Protein AF-A0A3D8SFC6-F1 (afdb_monomer)

Organism: NCBI:txid1849047

pLDDT: mean 74.23, std 18.87, range [40.56, 95.5]

Secondary structure (DSSP, 8-state):
-------SSSTTSSS-------------------TT--------S-TTTSSGGGGGGHHHHHHHHHHHHT-HHHHHTTTTHHHHHHHHHHHHHHHHHHHHHHHHHHHHHHHHHHHHHHHHHHH-

Solvent-accessible surface area (backbone atoms only — not comparable to full-atom values): 8048 Å² total; per-residue (Å²): 143,84,90,89,90,78,81,85,70,65,79,77,76,76,67,81,88,73,78,76,84,78,77,81,73,86,76,79,91,76,83,78,95,65,86,85,70,78,66,84,73,80,69,66,80,58,80,82,55,80,38,88,90,41,58,93,41,48,72,44,48,50,53,34,48,58,44,47,71,75,31,69,65,42,55,72,76,48,74,43,49,67,40,49,49,51,37,52,53,46,55,49,53,53,52,50,54,52,51,50,53,52,50,53,54,49,51,52,53,52,51,53,49,53,52,57,52,52,54,51,67,74,74,107

Sequence (124 aa):
MRLALGERDRSRKAIGAKQIPTTSSSQNFNSKTSWASLEPQVVKMHPHLHTKDNTACEEVMNILDECHARGFMWKAVGMCNDAKTQVNLCLRAQRLQRTAANREAAKGKRQELKQKWAEIDANS

Radius of gyration: 25.71 Å; Cα contacts (8 Å, |Δi|>4): 31; chains: 1; bounding box: 65×40×59 Å

InterPro domains:
  IPR013892 Cytochrome c oxidase biogenesis protein Cmc1-like [PF08583] (45-112)

Structure (mmCIF, N/CA/C/O backbone):
data_AF-A0A3D8SFC6-F1
#
_entry.id   AF-A0A3D8SFC6-F1
#
loop_
_atom_site.group_PDB
_atom_site.id
_atom_site.type_symbol
_atom_site.label_atom_id
_atom_site.label_alt_id
_atom_site.label_comp_id
_atom_site.label_asym_id
_atom_site.label_entity_id
_atom_site.label_seq_id
_atom_site.pdbx_PDB_ins_code
_atom_site.Cartn_x
_atom_site.Cartn_y
_atom_site.Cartn_z
_atom_site.occupancy
_atom_site.B_iso_or_equiv
_atom_site.auth_seq_id
_atom_site.auth_comp_id
_atom_site.auth_asym_id
_atom_site.auth_atom_id
_atom_site.pdbx_PDB_model_num
ATOM 1 N N . MET A 1 1 ? -33.051 29.705 29.980 1.00 41.94 1 MET A N 1
ATOM 2 C CA . MET A 1 1 ? -32.838 28.241 29.978 1.00 41.94 1 MET A CA 1
ATOM 3 C C . MET A 1 1 ? -31.570 27.922 29.198 1.00 41.94 1 MET A C 1
ATOM 5 O O . MET A 1 1 ? -31.596 27.887 27.977 1.00 41.94 1 MET A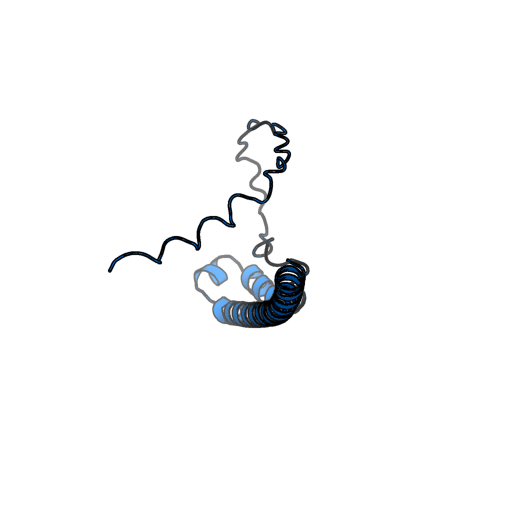 O 1
ATOM 9 N N . ARG A 1 2 ? -30.437 27.795 29.893 1.00 45.34 2 ARG A N 1
ATOM 10 C CA . ARG A 1 2 ? -29.155 27.337 29.336 1.00 45.34 2 ARG A CA 1
ATOM 11 C C . ARG A 1 2 ? -28.756 26.054 30.070 1.00 45.34 2 ARG A C 1
ATOM 13 O O . ARG A 1 2 ? -29.052 25.952 31.255 1.00 45.34 2 ARG A O 1
ATOM 20 N N . LEU A 1 3 ? -27.975 25.228 29.365 1.00 40.56 3 LEU A N 1
ATOM 21 C CA . LEU A 1 3 ? -27.070 24.158 29.828 1.00 40.56 3 LEU A CA 1
ATOM 22 C C . LEU A 1 3 ? -27.599 22.717 29.705 1.00 40.56 3 LEU A C 1
ATOM 24 O O . LEU A 1 3 ? -28.375 22.275 30.536 1.00 40.56 3 LEU A O 1
ATOM 28 N N . ALA A 1 4 ? -27.093 21.987 28.699 1.00 49.16 4 ALA A N 1
ATOM 29 C CA . ALA A 1 4 ? -26.816 20.538 28.750 1.00 49.16 4 ALA A CA 1
ATOM 30 C C . ALA A 1 4 ? -25.980 20.083 27.524 1.00 49.16 4 ALA A C 1
ATOM 32 O O . ALA A 1 4 ? -26.365 19.196 26.769 1.00 49.16 4 ALA A O 1
ATOM 33 N N . LEU A 1 5 ? -24.831 20.725 27.274 1.00 54.59 5 LEU A N 1
ATOM 34 C CA . LEU A 1 5 ? -23.835 20.267 26.281 1.00 54.59 5 LEU A CA 1
ATOM 35 C C . LEU A 1 5 ? -22.481 19.932 26.943 1.00 54.59 5 LEU A C 1
ATOM 37 O O . LEU A 1 5 ? -21.438 20.037 26.308 1.00 54.59 5 LEU A O 1
ATOM 41 N N . GLY A 1 6 ? -22.487 19.547 28.226 1.00 49.72 6 GLY A N 1
ATOM 42 C CA . GLY A 1 6 ? -21.276 19.453 29.056 1.00 49.72 6 GLY A CA 1
ATOM 43 C C . GLY A 1 6 ? -20.845 18.057 29.522 1.00 49.72 6 GLY A C 1
ATOM 44 O O . GLY A 1 6 ? -19.867 17.962 30.255 1.00 49.72 6 GLY A O 1
ATOM 45 N N . GLU A 1 7 ? -21.525 16.973 29.137 1.00 49.12 7 GLU A N 1
ATOM 46 C CA . GLU A 1 7 ? -21.334 15.652 29.780 1.00 49.12 7 GLU A CA 1
ATOM 47 C C . GLU A 1 7 ? -20.736 14.559 28.883 1.00 49.12 7 GLU A C 1
ATOM 49 O O . GLU A 1 7 ? -20.780 13.381 29.219 1.00 49.12 7 GLU A O 1
ATOM 54 N N . ARG A 1 8 ? -20.101 14.921 27.758 1.00 50.47 8 ARG A N 1
ATOM 55 C CA . ARG A 1 8 ? -19.356 13.956 26.918 1.00 50.47 8 ARG A CA 1
ATOM 56 C C . ARG A 1 8 ? -17.858 13.838 27.226 1.00 50.47 8 ARG A C 1
ATOM 58 O O . ARG A 1 8 ? -17.222 12.929 26.70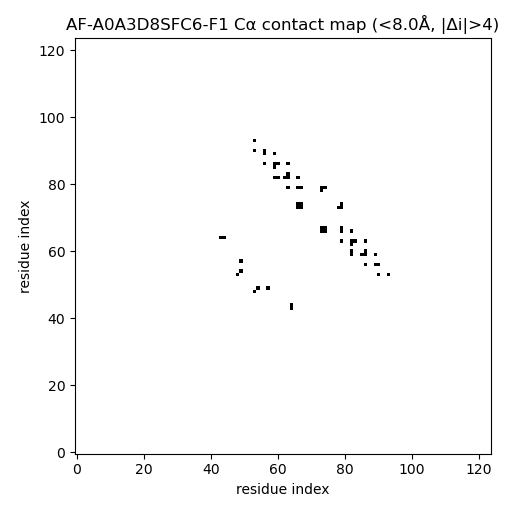2 1.00 50.47 8 ARG A O 1
ATOM 65 N N . ASP A 1 9 ? -17.305 14.674 28.106 1.00 48.41 9 ASP A N 1
ATOM 66 C CA . ASP A 1 9 ? -15.853 14.709 28.370 1.00 48.41 9 ASP A CA 1
ATOM 67 C C . ASP A 1 9 ? -15.399 14.044 29.682 1.00 48.41 9 ASP A C 1
ATOM 69 O O . ASP A 1 9 ? -14.200 13.913 29.934 1.00 48.41 9 ASP A O 1
ATOM 73 N N . ARG A 1 10 ? -16.318 13.563 30.532 1.00 48.84 10 ARG A N 1
ATOM 74 C CA . ARG A 1 10 ? -15.944 13.029 31.857 1.00 48.84 10 ARG A CA 1
ATOM 75 C C . ARG A 1 10 ? -15.517 11.554 31.852 1.00 48.84 10 ARG A C 1
ATOM 77 O O . ARG A 1 10 ? -14.707 11.166 32.690 1.00 48.84 10 ARG A O 1
ATOM 84 N N . SER A 1 11 ? -15.939 10.753 30.870 1.00 45.00 11 SER A N 1
ATOM 85 C CA . SER A 1 11 ? -15.598 9.316 30.821 1.00 45.00 11 SER A CA 1
ATOM 86 C C . SER A 1 11 ? -14.220 8.990 30.226 1.00 45.00 11 SER A C 1
ATOM 88 O O . SER A 1 11 ? -13.791 7.843 30.294 1.00 45.00 11 SER A O 1
ATOM 90 N N . ARG A 1 12 ? -13.466 9.970 29.698 1.00 53.69 12 ARG A N 1
ATOM 91 C CA . ARG A 1 12 ? -12.049 9.764 29.314 1.00 53.69 12 ARG A CA 1
ATOM 92 C C . ARG A 1 12 ? -11.080 9.808 30.499 1.00 53.69 12 ARG A C 1
ATOM 94 O O . ARG A 1 12 ? -9.931 9.410 30.341 1.00 53.69 12 ARG A O 1
ATOM 101 N N . LYS A 1 13 ? -11.514 10.283 31.673 1.00 54.06 13 LYS A N 1
ATOM 102 C CA . LYS A 1 13 ? -10.625 10.554 32.818 1.00 54.06 13 LYS A CA 1
ATOM 103 C C . LYS A 1 13 ? -10.560 9.445 33.877 1.00 54.06 13 LYS A C 1
ATOM 105 O O . LYS A 1 13 ? -9.817 9.599 34.838 1.00 54.06 13 LYS A O 1
ATOM 110 N N . ALA A 1 14 ? -11.294 8.343 33.704 1.00 50.69 14 ALA A N 1
ATOM 111 C CA . ALA A 1 14 ? -11.443 7.292 34.721 1.00 50.69 14 ALA A CA 1
ATOM 112 C C . ALA A 1 14 ? -10.954 5.897 34.282 1.00 50.69 14 ALA A C 1
ATOM 114 O O . ALA A 1 14 ? -11.318 4.898 34.893 1.00 50.69 14 ALA A O 1
ATOM 115 N N . ILE A 1 15 ? -10.109 5.808 33.250 1.00 57.25 15 ILE A N 1
ATOM 116 C CA . ILE A 1 15 ? -9.363 4.578 32.953 1.00 57.25 15 ILE A CA 1
ATOM 117 C C . ILE A 1 15 ? -7.903 4.877 33.267 1.00 57.25 15 ILE A C 1
ATOM 119 O O . ILE A 1 15 ? -7.270 5.698 32.606 1.00 57.25 15 ILE A O 1
ATOM 123 N N . GLY A 1 16 ? -7.424 4.268 34.351 1.00 42.38 16 GLY A N 1
ATOM 124 C CA . GLY A 1 16 ? -6.113 4.498 34.933 1.00 42.38 16 GLY A CA 1
ATOM 125 C C . GLY A 1 16 ? -4.996 4.507 33.897 1.00 42.38 16 GLY A C 1
ATOM 126 O O . GLY A 1 16 ? -4.840 3.573 33.109 1.00 42.38 16 GLY A O 1
ATOM 127 N N . ALA A 1 17 ? -4.194 5.567 33.958 1.00 50.28 17 ALA A N 1
ATOM 128 C CA . ALA A 1 17 ? -2.871 5.631 33.374 1.00 50.28 17 ALA A CA 1
ATOM 129 C C . ALA A 1 17 ? -1.999 4.535 34.008 1.00 50.28 17 ALA A C 1
ATOM 131 O O . ALA A 1 17 ? -1.266 4.767 34.965 1.00 50.28 17 ALA A O 1
ATOM 132 N N . LYS A 1 18 ? -2.100 3.306 33.497 1.00 50.34 18 LYS A N 1
ATOM 133 C CA . LYS A 1 18 ? -1.024 2.335 33.648 1.00 50.34 18 LYS A CA 1
ATOM 134 C C . LYS A 1 18 ? 0.079 2.772 32.699 1.00 50.34 18 LYS A C 1
ATOM 136 O O . LYS A 1 18 ? -0.076 2.726 31.482 1.00 50.34 18 LYS A O 1
ATOM 141 N N . GLN A 1 19 ? 1.143 3.267 33.319 1.00 47.72 19 GLN A N 1
ATOM 142 C CA . GLN A 1 19 ? 2.455 3.548 32.763 1.00 47.72 19 GLN A CA 1
ATOM 143 C C . GLN A 1 19 ? 2.766 2.641 31.562 1.00 47.72 19 GLN A C 1
ATOM 145 O O . GLN A 1 19 ? 2.876 1.423 31.702 1.00 47.72 19 GLN A O 1
ATOM 150 N N . ILE A 1 20 ? 2.923 3.234 30.380 1.00 55.50 20 ILE A N 1
ATOM 151 C CA . ILE A 1 20 ? 3.633 2.580 29.281 1.00 55.50 20 ILE A CA 1
ATOM 152 C C . ILE A 1 20 ? 5.102 2.547 29.724 1.00 55.50 20 ILE A C 1
ATOM 154 O O . ILE A 1 20 ? 5.641 3.618 30.017 1.00 55.50 20 ILE A O 1
ATOM 158 N N . PRO A 1 21 ? 5.772 1.384 29.819 1.00 46.88 21 PRO A N 1
ATOM 159 C CA . PRO A 1 21 ? 7.206 1.361 30.052 1.00 46.88 21 PRO A CA 1
ATOM 160 C C . PRO A 1 21 ? 7.894 1.894 28.793 1.00 46.88 21 PRO A C 1
ATOM 162 O O . PRO A 1 21 ? 8.142 1.168 27.833 1.00 46.88 21 PRO A O 1
ATOM 165 N N . THR A 1 22 ? 8.189 3.191 28.776 1.00 52.88 22 THR A N 1
ATOM 166 C CA . THR A 1 22 ? 9.139 3.779 27.836 1.00 52.88 22 THR A CA 1
ATOM 167 C C . THR A 1 22 ? 10.530 3.356 28.285 1.00 52.88 22 THR A C 1
ATOM 169 O O . THR A 1 22 ? 11.235 4.101 28.965 1.00 52.88 22 THR A O 1
ATOM 172 N N . THR A 1 23 ? 10.923 2.124 27.962 1.00 46.56 23 THR A N 1
ATOM 173 C CA . THR A 1 23 ? 12.321 1.714 28.057 1.00 46.56 23 THR A CA 1
ATOM 174 C C . THR A 1 23 ? 13.090 2.495 27.000 1.00 46.56 23 THR A C 1
ATOM 176 O O . THR A 1 23 ? 13.169 2.104 25.836 1.00 46.56 23 THR A O 1
ATOM 179 N N . SER A 1 24 ? 13.622 3.639 27.417 1.00 53.66 24 SER A N 1
ATOM 180 C CA . SER A 1 24 ? 14.679 4.373 26.743 1.00 53.66 24 SER A CA 1
ATOM 181 C C . SER A 1 24 ? 15.935 3.499 26.715 1.00 53.66 24 SER A C 1
ATOM 183 O O . SER A 1 24 ? 16.806 3.604 27.576 1.00 53.66 24 SER A O 1
ATOM 185 N N . SER A 1 25 ? 16.018 2.596 25.742 1.00 46.19 25 SER A N 1
ATOM 186 C CA . SER A 1 25 ? 17.297 2.021 25.345 1.00 46.19 25 SER A CA 1
ATOM 187 C C . SER A 1 25 ? 17.934 2.999 24.367 1.00 46.19 25 SER A C 1
ATOM 189 O O . SER A 1 25 ? 17.519 3.125 23.217 1.00 46.19 25 SER A O 1
ATOM 191 N N . SER A 1 26 ? 18.885 3.762 24.898 1.00 56.28 26 SER A N 1
ATOM 192 C CA . SER A 1 26 ? 19.811 4.614 24.165 1.00 56.28 26 SER A CA 1
ATOM 193 C C . SER A 1 26 ? 20.511 3.793 23.079 1.00 56.28 26 SER A C 1
ATOM 195 O O . SER A 1 26 ? 21.470 3.073 23.354 1.00 56.28 26 SER A O 1
ATOM 197 N N . GLN A 1 27 ? 20.024 3.873 21.842 1.00 59.56 27 GLN A N 1
ATOM 198 C CA . GLN A 1 27 ? 20.803 3.453 20.684 1.00 59.56 27 GLN A CA 1
ATOM 199 C C . GLN A 1 27 ? 21.574 4.665 20.168 1.00 59.56 27 GLN A C 1
ATOM 201 O O . GLN A 1 27 ? 21.051 5.556 19.506 1.00 59.56 27 GLN A O 1
ATOM 206 N N . ASN A 1 28 ? 22.833 4.671 20.591 1.00 52.50 28 ASN A N 1
ATOM 207 C CA . ASN A 1 28 ? 23.972 5.466 20.164 1.00 52.50 28 ASN A CA 1
ATOM 208 C C . ASN A 1 28 ? 23.862 6.007 18.720 1.00 52.50 28 ASN A C 1
ATOM 210 O O . ASN A 1 28 ? 24.123 5.301 17.746 1.00 52.50 28 ASN A O 1
ATOM 214 N N . PHE A 1 29 ? 23.529 7.291 18.585 1.00 53.59 29 PHE A N 1
ATOM 215 C CA . PHE A 1 29 ? 23.580 8.042 17.330 1.00 53.59 29 PHE A CA 1
ATOM 216 C C . PHE A 1 29 ? 24.995 8.596 17.121 1.00 53.59 29 PHE A C 1
ATOM 218 O O . PHE A 1 29 ? 25.206 9.800 17.196 1.00 53.59 29 PHE A O 1
ATOM 225 N N . ASN A 1 30 ? 25.994 7.729 16.927 1.00 62.31 30 ASN A N 1
ATOM 226 C 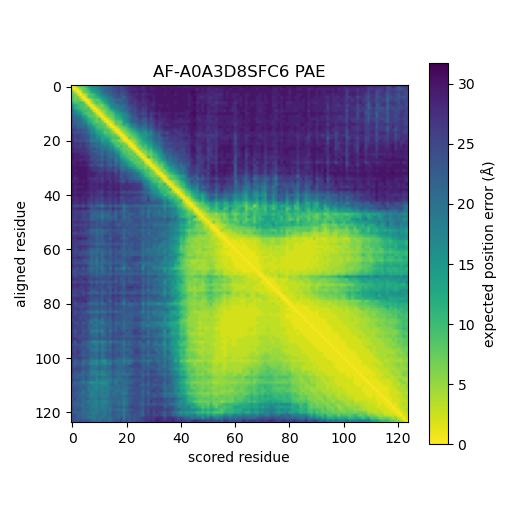CA . ASN A 1 30 ? 27.204 8.119 16.200 1.00 62.31 30 ASN A CA 1
ATOM 227 C C . ASN A 1 30 ? 28.077 6.913 15.838 1.00 62.31 30 ASN A C 1
ATOM 229 O O . ASN A 1 30 ? 28.799 6.380 16.676 1.00 62.31 30 ASN A O 1
ATOM 233 N N . SER A 1 31 ? 28.092 6.532 14.562 1.00 49.38 31 SER A N 1
ATOM 234 C CA . SER A 1 31 ? 29.365 6.216 13.913 1.00 49.38 31 SER A CA 1
ATOM 235 C C . SER A 1 31 ? 29.241 6.275 12.390 1.00 49.38 31 SER A C 1
ATOM 237 O O . SER A 1 31 ? 28.597 5.449 11.758 1.00 49.38 31 SER A O 1
ATOM 239 N N . LYS A 1 32 ? 29.963 7.249 11.829 1.00 50.56 32 LYS A N 1
ATOM 240 C CA . LYS A 1 32 ? 30.647 7.181 10.531 1.00 50.56 32 LYS A CA 1
ATOM 241 C C . LYS A 1 32 ? 29.747 7.219 9.292 1.00 50.56 32 LYS A C 1
ATOM 243 O O . LYS A 1 32 ? 29.434 6.218 8.658 1.00 50.56 32 LYS A O 1
ATOM 248 N N . THR A 1 33 ? 29.495 8.450 8.866 1.00 55.09 33 THR A N 1
ATOM 249 C CA . THR A 1 33 ? 29.291 8.850 7.472 1.00 55.09 33 THR A CA 1
ATOM 250 C C . THR A 1 33 ? 30.501 8.457 6.605 1.00 55.09 33 THR A C 1
ATOM 252 O O . THR A 1 33 ? 31.361 9.272 6.288 1.00 55.09 33 THR A O 1
ATOM 255 N N . SER A 1 34 ? 30.567 7.183 6.215 1.00 44.06 34 SER A N 1
ATOM 256 C CA . SER A 1 34 ? 31.354 6.711 5.075 1.00 44.06 34 SER A CA 1
ATOM 257 C C . SER A 1 34 ? 30.437 6.689 3.855 1.00 44.06 34 SER A C 1
ATOM 259 O O . SER A 1 34 ? 29.676 5.752 3.634 1.00 44.06 34 SER A O 1
ATOM 261 N N . TRP A 1 35 ? 30.495 7.743 3.053 1.00 46.81 35 TRP A N 1
ATOM 262 C CA . TRP A 1 35 ? 29.835 7.832 1.746 1.00 46.81 35 TRP A CA 1
ATOM 263 C C . TRP A 1 35 ? 30.550 6.986 0.667 1.00 46.81 35 TRP A C 1
ATOM 265 O O . TRP A 1 35 ? 30.215 7.079 -0.509 1.00 46.81 35 TRP A O 1
ATOM 275 N N . ALA A 1 36 ? 31.504 6.130 1.062 1.00 47.09 36 ALA A N 1
ATOM 276 C CA . ALA A 1 36 ? 32.274 5.243 0.188 1.00 47.09 36 ALA A CA 1
ATOM 277 C C . ALA A 1 36 ? 31.687 3.819 0.046 1.00 47.09 36 ALA A C 1
ATOM 279 O O . ALA A 1 36 ? 32.284 2.979 -0.619 1.00 47.09 36 ALA A O 1
ATOM 280 N N . SER A 1 37 ? 30.514 3.543 0.627 1.00 50.59 37 SER A N 1
ATOM 281 C CA . SER A 1 37 ? 29.793 2.263 0.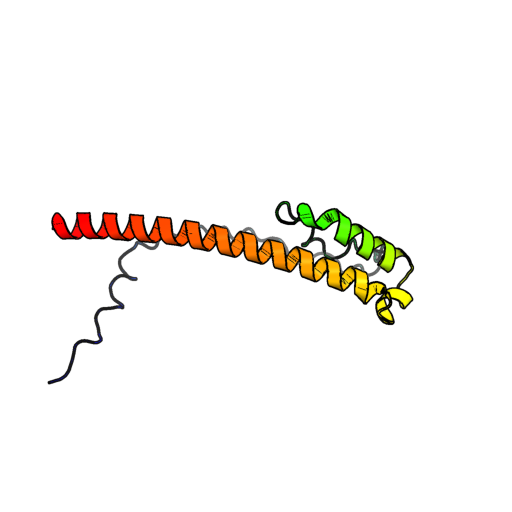479 1.00 50.59 37 SER A CA 1
ATOM 282 C C . SER A 1 37 ? 28.439 2.437 -0.212 1.00 50.59 37 SER A C 1
ATOM 284 O O . SER A 1 37 ? 27.446 1.823 0.172 1.00 50.59 37 SER A O 1
ATOM 286 N N . LEU A 1 38 ? 28.382 3.271 -1.253 1.00 53.44 38 LEU A N 1
ATOM 287 C CA . LEU A 1 38 ? 27.306 3.189 -2.241 1.00 53.44 38 LEU A CA 1
ATOM 288 C C . LEU A 1 38 ? 27.554 1.962 -3.127 1.00 53.44 38 LEU A C 1
ATOM 290 O O . LEU A 1 38 ? 27.908 2.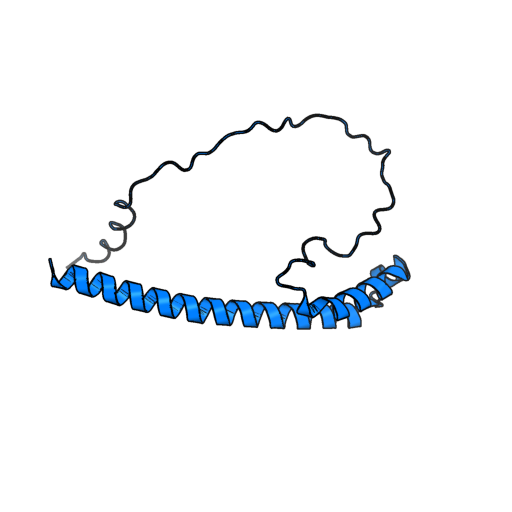067 -4.298 1.00 53.44 38 LEU A O 1
ATOM 294 N N . GLU A 1 39 ? 27.377 0.783 -2.532 1.00 53.75 39 GLU A N 1
ATOM 295 C CA . GLU A 1 39 ? 27.053 -0.421 -3.286 1.00 53.75 39 GLU A CA 1
ATOM 296 C C . GLU A 1 39 ? 25.812 -0.108 -4.134 1.00 53.75 39 GLU A C 1
ATOM 298 O O . GLU A 1 39 ? 24.915 0.605 -3.659 1.00 53.75 39 GLU A O 1
ATOM 303 N N . PRO A 1 40 ? 25.737 -0.582 -5.389 1.00 55.44 40 PRO A N 1
ATOM 304 C CA . PRO A 1 40 ? 24.568 -0.368 -6.216 1.00 55.44 40 PRO A CA 1
ATOM 305 C C . PRO A 1 40 ? 23.432 -1.155 -5.574 1.00 55.44 40 PRO A C 1
ATOM 307 O O . PRO A 1 40 ? 23.262 -2.348 -5.810 1.00 55.44 40 PRO A O 1
ATOM 310 N N . GLN A 1 41 ? 22.669 -0.482 -4.716 1.00 50.66 41 GLN A N 1
ATOM 311 C CA . GLN A 1 41 ? 21.408 -0.975 -4.208 1.00 50.66 41 GLN A CA 1
ATOM 312 C C . GLN A 1 41 ? 20.532 -1.188 -5.443 1.00 50.66 41 GLN A C 1
ATOM 314 O O . GLN A 1 41 ? 19.895 -0.248 -5.927 1.00 50.66 41 GLN A O 1
ATOM 319 N N . VAL A 1 42 ? 20.517 -2.408 -5.991 1.00 55.38 42 VAL A N 1
ATOM 320 C CA . VAL A 1 42 ? 19.403 -2.892 -6.804 1.00 55.38 42 VAL A CA 1
ATOM 321 C C . VAL A 1 42 ? 18.225 -2.876 -5.847 1.00 55.38 42 VAL A C 1
ATOM 323 O O . VAL A 1 42 ? 17.954 -3.818 -5.105 1.00 55.38 42 VAL A O 1
ATOM 326 N N . VAL A 1 43 ? 17.607 -1.704 -5.774 1.00 54.19 43 VAL A N 1
ATOM 327 C CA . VAL A 1 43 ? 16.408 -1.424 -5.013 1.00 54.19 43 VAL A CA 1
ATOM 328 C C . VAL A 1 43 ? 15.330 -2.323 -5.593 1.00 54.19 43 VAL A C 1
ATOM 330 O O . VAL A 1 43 ? 14.655 -1.943 -6.547 1.00 54.19 43 VAL A O 1
ATOM 333 N N . LYS A 1 44 ? 15.162 -3.517 -5.006 1.00 56.91 44 LYS A N 1
ATOM 334 C CA . LYS A 1 44 ? 13.856 -4.182 -4.976 1.00 56.91 44 LYS A CA 1
ATOM 335 C C . LYS A 1 44 ? 12.860 -3.095 -4.618 1.00 56.91 44 LYS A C 1
ATOM 337 O O . LYS A 1 44 ? 13.041 -2.412 -3.599 1.00 56.91 44 LYS A O 1
ATOM 342 N N . MET A 1 45 ? 11.917 -2.824 -5.514 1.00 67.38 45 MET A N 1
ATOM 343 C CA . MET A 1 45 ? 11.067 -1.658 -5.360 1.00 67.38 45 MET A CA 1
ATOM 344 C C . MET A 1 45 ? 10.343 -1.730 -4.016 1.00 67.38 45 MET A C 1
ATOM 346 O O . MET A 1 45 ? 9.665 -2.698 -3.708 1.00 67.38 45 MET A O 1
ATOM 350 N N . HIS A 1 46 ? 10.532 -0.678 -3.217 1.00 63.38 46 HIS A N 1
ATOM 351 C CA . HIS A 1 46 ? 9.929 -0.437 -1.906 1.00 63.38 46 HIS A CA 1
ATOM 352 C C . HIS A 1 46 ? 9.891 -1.665 -0.967 1.00 63.38 46 HIS A C 1
ATOM 354 O O . HIS A 1 46 ? 8.907 -2.404 -0.958 1.00 63.38 46 HIS A O 1
ATOM 360 N N . PRO A 1 47 ? 10.870 -1.824 -0.053 1.00 65.81 47 PRO A N 1
ATOM 361 C CA . PRO A 1 47 ? 10.919 -2.951 0.893 1.00 65.81 47 PRO A CA 1
ATOM 362 C C . PRO A 1 47 ? 9.676 -3.076 1.793 1.00 65.81 47 PRO A C 1
ATOM 364 O O . PRO A 1 47 ? 9.402 -4.140 2.337 1.00 65.81 47 PRO A O 1
ATOM 367 N N . HIS A 1 48 ? 8.880 -2.011 1.918 1.00 68.25 48 HIS A N 1
ATOM 368 C CA . HIS A 1 48 ? 7.612 -2.006 2.650 1.00 68.25 48 HIS A CA 1
ATOM 369 C C . HIS A 1 48 ? 6.446 -2.679 1.921 1.00 68.25 48 HIS A C 1
ATOM 371 O O . HIS A 1 48 ? 5.375 -2.829 2.507 1.00 68.25 48 HIS A O 1
ATOM 377 N N . LEU A 1 49 ? 6.611 -3.035 0.649 1.00 67.75 49 LEU A N 1
ATOM 378 C CA . LEU A 1 49 ? 5.521 -3.551 -0.164 1.00 67.75 49 LEU A CA 1
ATOM 379 C C . LEU A 1 49 ? 5.437 -5.077 -0.127 1.00 67.75 49 LEU A C 1
ATOM 381 O O . LEU A 1 49 ? 4.331 -5.606 -0.141 1.00 67.75 49 LEU A O 1
ATOM 385 N N . HIS A 1 50 ? 6.561 -5.771 0.062 1.00 64.75 50 HIS A N 1
ATOM 386 C CA . HIS A 1 50 ? 6.629 -7.223 0.278 1.00 64.75 50 HIS A CA 1
ATOM 387 C C . HIS A 1 50 ? 6.335 -7.613 1.737 1.00 64.75 50 HIS A C 1
ATOM 389 O O . HIS A 1 50 ? 7.090 -8.338 2.383 1.00 64.75 50 HIS A O 1
ATOM 395 N N . THR A 1 51 ? 5.239 -7.104 2.297 1.00 73.69 51 THR A N 1
ATOM 396 C CA . THR A 1 51 ? 4.729 -7.589 3.583 1.00 73.69 51 THR A CA 1
ATOM 397 C C . THR A 1 51 ? 3.828 -8.800 3.362 1.00 73.69 51 THR A C 1
ATOM 399 O O . THR A 1 51 ? 3.252 -8.969 2.286 1.00 73.69 51 THR A O 1
ATOM 402 N N . LYS A 1 52 ? 3.665 -9.637 4.397 1.00 70.31 52 LYS A N 1
ATOM 403 C CA . LYS A 1 52 ? 2.791 -10.831 4.372 1.00 70.31 52 LYS A CA 1
ATOM 404 C C . LYS A 1 52 ? 1.397 -10.530 3.823 1.00 70.31 52 LYS A C 1
ATOM 406 O O . LYS A 1 52 ? 0.804 -11.358 3.138 1.00 70.31 52 LYS A O 1
ATOM 411 N N . ASP A 1 53 ? 0.913 -9.321 4.082 1.00 68.38 53 ASP A N 1
ATOM 412 C CA . ASP A 1 53 ? -0.420 -8.905 3.692 1.00 68.38 53 ASP A CA 1
ATOM 413 C C . ASP A 1 53 ? -0.561 -8.665 2.177 1.00 68.38 53 ASP A C 1
ATOM 415 O O . ASP A 1 53 ? -1.679 -8.739 1.665 1.00 68.38 53 ASP A O 1
ATOM 419 N N . ASN A 1 54 ? 0.533 -8.364 1.462 1.00 75.38 54 ASN A N 1
ATOM 420 C CA . ASN A 1 54 ? 0.509 -8.009 0.038 1.00 75.38 54 ASN A CA 1
ATOM 421 C C . ASN A 1 54 ? 1.010 -9.120 -0.901 1.00 75.38 54 ASN A C 1
ATOM 423 O O . ASN A 1 54 ? 1.163 -8.873 -2.097 1.00 75.38 54 ASN A O 1
ATOM 427 N N . THR A 1 55 ? 1.219 -10.335 -0.391 1.00 79.12 55 THR A N 1
ATOM 428 C CA . THR A 1 55 ? 1.679 -11.510 -1.162 1.00 79.12 55 THR A CA 1
ATOM 429 C C . THR A 1 55 ? 0.821 -11.796 -2.399 1.00 79.12 55 THR A C 1
ATOM 431 O O . THR A 1 55 ? 1.345 -12.159 -3.442 1.00 79.12 55 THR A O 1
ATOM 434 N N . ALA A 1 56 ? -0.483 -11.504 -2.353 1.00 83.06 56 ALA A N 1
ATOM 435 C CA . ALA A 1 56 ? -1.374 -11.672 -3.505 1.00 83.06 56 ALA A CA 1
ATOM 436 C C . ALA A 1 56 ? -1.121 -10.694 -4.679 1.00 83.06 56 ALA A C 1
ATOM 438 O O . ALA A 1 56 ? -1.773 -10.821 -5.708 1.00 83.06 56 ALA A O 1
ATOM 439 N N . CYS A 1 57 ? -0.218 -9.712 -4.544 1.00 88.50 57 CYS A N 1
ATOM 440 C CA . CYS A 1 57 ? 0.188 -8.821 -5.640 1.00 88.50 57 CYS A CA 1
ATOM 441 C C . CYS A 1 57 ? 1.601 -9.113 -6.170 1.00 88.50 57 CYS A C 1
ATOM 443 O O . CYS A 1 57 ? 2.095 -8.336 -6.984 1.00 88.50 57 CYS A O 1
ATOM 445 N N . GLU A 1 58 ? 2.265 -10.180 -5.715 1.00 86.81 58 GLU A N 1
ATOM 446 C CA . GLU A 1 58 ? 3.673 -10.464 -6.029 1.00 86.81 58 GLU A CA 1
ATOM 447 C C . GLU A 1 58 ? 3.944 -10.571 -7.536 1.00 86.81 58 GLU A C 1
ATOM 449 O O . GLU A 1 58 ? 4.881 -9.954 -8.031 1.00 86.81 58 GLU A O 1
ATOM 454 N N . GLU A 1 59 ? 3.070 -11.241 -8.287 1.00 87.19 59 GLU A N 1
ATOM 455 C CA . GLU A 1 59 ? 3.196 -11.376 -9.745 1.00 87.19 59 GLU A CA 1
ATOM 456 C C . GLU A 1 59 ? 3.246 -10.014 -10.452 1.00 87.19 59 GLU A C 1
ATOM 458 O O . GLU A 1 59 ? 4.092 -9.766 -11.307 1.00 87.19 59 GLU A O 1
ATOM 463 N N . VAL A 1 60 ? 2.378 -9.088 -10.042 1.00 88.31 60 VAL A N 1
ATOM 464 C CA . VAL A 1 60 ? 2.290 -7.751 -10.640 1.00 88.31 60 VAL A CA 1
ATOM 465 C C . VAL A 1 60 ? 3.482 -6.875 -10.233 1.00 88.31 60 VAL A C 1
ATOM 467 O O . VAL A 1 60 ? 3.924 -6.026 -11.010 1.00 88.31 60 VAL A O 1
ATOM 470 N N . MET A 1 61 ? 4.040 -7.093 -9.037 1.00 87.62 61 MET A N 1
ATOM 471 C CA . MET A 1 61 ? 5.285 -6.442 -8.612 1.00 87.62 61 MET A CA 1
ATOM 472 C C . MET A 1 61 ? 6.478 -6.940 -9.424 1.00 87.62 61 MET A C 1
ATOM 474 O O . MET A 1 61 ? 7.279 -6.119 -9.862 1.00 87.62 61 MET A O 1
ATOM 478 N N . ASN A 1 62 ? 6.557 -8.246 -9.691 1.00 89.00 62 ASN A N 1
ATOM 479 C CA . ASN A 1 62 ? 7.634 -8.833 -10.488 1.00 89.00 62 ASN A CA 1
ATOM 480 C C . ASN A 1 62 ? 7.650 -8.258 -11.910 1.00 89.00 62 ASN A C 1
ATOM 482 O O . ASN A 1 62 ? 8.707 -7.874 -12.399 1.00 89.00 62 ASN A O 1
ATOM 486 N N . ILE A 1 63 ? 6.481 -8.072 -12.533 1.00 89.00 63 ILE A N 1
ATOM 487 C CA . ILE A 1 63 ? 6.366 -7.421 -13.853 1.00 89.00 63 ILE A CA 1
ATOM 488 C C . ILE A 1 63 ? 6.911 -5.982 -13.818 1.00 89.00 63 ILE A C 1
ATOM 490 O O . ILE A 1 63 ? 7.580 -5.521 -14.748 1.00 89.00 63 ILE A O 1
ATOM 494 N N . LEU A 1 64 ? 6.627 -5.242 -12.743 1.00 89.38 64 LEU A N 1
ATOM 495 C CA . LEU A 1 64 ? 7.132 -3.882 -12.574 1.00 89.38 64 LEU A CA 1
ATOM 496 C C . LEU A 1 64 ? 8.651 -3.866 -12.342 1.00 89.38 64 LEU A C 1
ATOM 498 O O . LEU A 1 64 ? 9.341 -2.997 -12.882 1.00 89.38 64 LEU A O 1
ATOM 502 N N . ASP A 1 65 ? 9.169 -4.821 -11.577 1.00 89.06 65 ASP A N 1
ATOM 503 C CA . ASP A 1 65 ? 10.598 -4.978 -11.319 1.00 89.06 65 ASP A CA 1
ATOM 504 C C . ASP A 1 65 ? 11.360 -5.371 -12.586 1.00 89.06 65 ASP A C 1
ATOM 506 O O . ASP A 1 65 ? 12.395 -4.776 -12.877 1.00 89.06 65 ASP A O 1
ATOM 510 N N . GLU A 1 66 ? 10.812 -6.263 -13.410 1.00 88.81 66 GLU A N 1
ATOM 511 C CA . GLU A 1 66 ? 11.354 -6.591 -14.730 1.00 88.81 66 GLU A CA 1
ATOM 512 C C . GLU A 1 66 ? 11.400 -5.366 -15.647 1.00 88.81 66 GLU A C 1
ATOM 514 O O . GLU A 1 66 ? 12.371 -5.165 -16.379 1.00 88.81 66 GLU A O 1
ATOM 519 N N . CYS A 1 67 ? 10.380 -4.503 -15.602 1.00 89.44 67 CYS A N 1
ATOM 520 C CA . CYS A 1 67 ? 10.394 -3.265 -16.375 1.00 89.44 67 CYS A CA 1
ATOM 521 C C . CYS A 1 67 ? 11.456 -2.280 -15.866 1.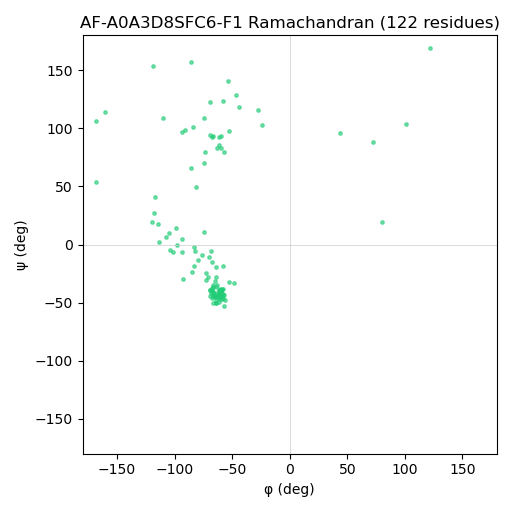00 89.44 67 CYS A C 1
ATOM 523 O O . CYS A 1 67 ? 12.158 -1.659 -16.666 1.00 89.44 67 CYS A O 1
ATOM 525 N N . HIS A 1 68 ? 11.632 -2.161 -14.549 1.00 87.38 68 HIS A N 1
ATOM 526 C CA . HIS A 1 68 ? 12.687 -1.328 -13.971 1.00 87.38 68 HIS A CA 1
ATOM 527 C C . HIS A 1 68 ? 14.094 -1.908 -14.169 1.00 87.38 68 HIS A C 1
ATOM 529 O O . HIS A 1 68 ? 15.045 -1.133 -14.289 1.00 87.38 68 HIS A O 1
ATOM 535 N N . ALA A 1 69 ? 14.233 -3.231 -14.282 1.00 89.75 69 ALA A N 1
ATOM 536 C CA . ALA A 1 69 ? 15.493 -3.904 -14.594 1.00 89.75 69 ALA A CA 1
ATOM 537 C C . ALA A 1 69 ? 16.031 -3.543 -15.991 1.00 89.75 69 ALA A C 1
ATOM 539 O O . ALA A 1 69 ? 17.230 -3.654 -16.232 1.00 89.75 69 ALA A O 1
ATOM 540 N N . ARG A 1 70 ? 15.179 -3.024 -16.892 1.00 86.75 70 ARG A N 1
ATOM 541 C CA . ARG A 1 70 ? 15.578 -2.498 -18.216 1.00 86.75 70 ARG A CA 1
ATOM 542 C C . ARG A 1 70 ? 16.424 -1.225 -18.132 1.00 86.75 70 ARG A C 1
ATOM 544 O O . ARG A 1 70 ? 17.045 -0.835 -19.117 1.00 86.75 70 ARG A O 1
ATOM 551 N N . GLY A 1 71 ? 16.445 -0.571 -16.971 1.00 87.81 71 GLY A N 1
ATOM 552 C CA . GLY A 1 71 ? 17.332 0.546 -16.675 1.00 87.81 71 GLY A CA 1
ATOM 553 C C . GLY A 1 71 ? 16.610 1.832 -16.280 1.00 87.81 71 GLY A C 1
ATOM 554 O O . GLY A 1 71 ? 15.399 2.001 -16.429 1.00 87.81 71 GLY A O 1
ATOM 555 N N . PHE A 1 72 ? 17.396 2.786 -15.781 1.00 85.88 72 PHE A N 1
ATOM 556 C CA . PHE A 1 72 ? 16.900 4.052 -15.240 1.00 85.88 72 PHE A CA 1
ATOM 557 C C . PHE A 1 72 ? 16.098 4.880 -16.256 1.00 85.88 72 PHE A C 1
ATOM 559 O O . PHE A 1 72 ? 15.074 5.458 -15.895 1.00 85.88 72 PHE A O 1
ATOM 566 N N . MET A 1 73 ? 16.511 4.895 -17.528 1.00 88.06 73 MET A N 1
ATOM 567 C CA . MET A 1 73 ? 15.820 5.666 -18.568 1.00 88.06 73 MET A CA 1
ATOM 568 C C . MET A 1 73 ? 14.376 5.200 -18.766 1.00 88.06 73 MET A C 1
ATOM 570 O O . MET A 1 73 ? 13.482 6.035 -18.823 1.00 88.06 73 MET A O 1
ATOM 574 N N . TRP A 1 74 ? 14.123 3.887 -18.765 1.00 85.38 74 TRP A N 1
ATOM 575 C CA . TRP A 1 74 ? 12.773 3.318 -18.884 1.00 85.38 74 TRP A CA 1
ATOM 576 C C . TRP A 1 74 ? 11.847 3.761 -17.748 1.00 85.38 74 TRP A C 1
ATOM 578 O O . TRP A 1 74 ? 10.674 4.070 -17.972 1.00 85.38 74 TRP A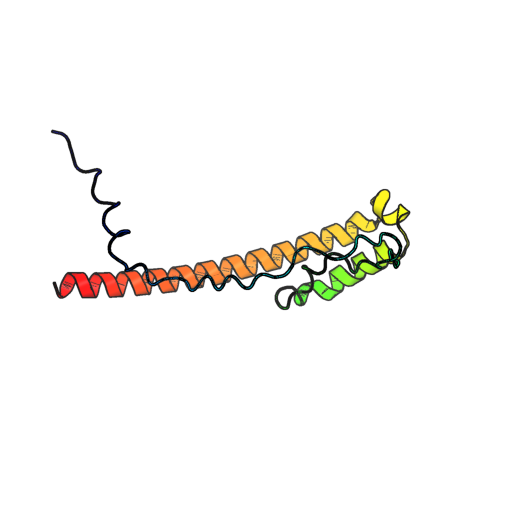 O 1
ATOM 588 N N . LYS A 1 75 ? 12.397 3.857 -16.534 1.00 85.25 75 LYS A N 1
ATOM 589 C CA . LYS A 1 75 ? 11.694 4.388 -15.364 1.00 85.25 75 LYS A CA 1
ATOM 590 C C . LYS A 1 75 ? 11.438 5.892 -15.489 1.00 85.25 75 LYS A C 1
ATOM 592 O O . LYS A 1 75 ? 10.338 6.342 -15.181 1.00 85.25 75 LYS A O 1
ATOM 597 N N . ALA A 1 76 ? 12.436 6.657 -15.930 1.00 87.00 76 ALA A N 1
ATOM 598 C CA . ALA A 1 76 ? 12.373 8.114 -16.012 1.00 87.00 76 ALA A CA 1
ATOM 599 C C . ALA A 1 76 ? 11.401 8.609 -17.093 1.00 87.00 76 ALA A C 1
ATOM 601 O O . ALA A 1 76 ? 10.655 9.554 -16.851 1.00 87.00 76 ALA A O 1
ATOM 602 N N . VAL A 1 77 ? 11.360 7.946 -18.253 1.00 91.44 77 VAL A N 1
ATOM 603 C CA . VAL A 1 77 ? 10.466 8.321 -19.362 1.00 91.44 77 VAL A CA 1
ATOM 604 C C . VAL A 1 77 ? 9.044 7.762 -19.222 1.00 91.44 77 VAL A C 1
ATOM 606 O O . VAL A 1 77 ? 8.187 8.053 -20.049 1.00 91.44 77 VAL A O 1
ATOM 609 N N . GLY A 1 78 ? 8.761 6.984 -18.169 1.00 88.69 78 GLY A N 1
ATOM 610 C CA . GLY A 1 78 ? 7.414 6.475 -17.888 1.00 88.69 78 GLY A CA 1
ATOM 611 C C . GLY A 1 78 ? 7.000 5.253 -18.713 1.00 88.69 78 GLY A C 1
ATOM 612 O O . GLY A 1 78 ? 5.817 4.928 -18.773 1.00 88.69 78 GLY A O 1
ATOM 613 N N . MET A 1 79 ? 7.949 4.522 -19.299 1.00 89.44 79 MET A N 1
ATOM 614 C CA . MET A 1 79 ? 7.652 3.331 -20.111 1.00 89.44 79 MET A CA 1
ATOM 615 C C . MET A 1 79 ? 7.147 2.134 -19.290 1.00 89.44 79 MET A C 1
ATOM 617 O O . MET A 1 79 ? 6.653 1.164 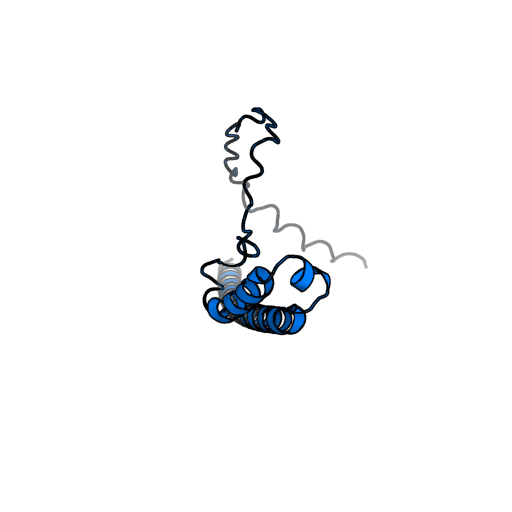-19.852 1.00 89.44 79 MET A O 1
ATOM 621 N N . CYS A 1 80 ? 7.236 2.204 -17.958 1.00 90.50 80 CYS A N 1
ATOM 622 C CA . CYS A 1 80 ? 6.724 1.191 -17.029 1.00 90.50 80 CYS A CA 1
ATOM 623 C C . CYS A 1 80 ? 5.355 1.549 -16.418 1.00 90.50 80 CYS A C 1
ATOM 625 O O . CYS A 1 80 ? 4.946 0.951 -15.418 1.00 90.50 80 CYS A O 1
ATOM 627 N N . ASN A 1 81 ? 4.645 2.543 -16.967 1.00 91.62 81 ASN A N 1
ATOM 628 C CA . ASN A 1 81 ? 3.390 3.039 -16.393 1.00 91.62 81 ASN A CA 1
ATOM 629 C C . ASN A 1 81 ? 2.258 2.002 -16.395 1.00 91.62 81 ASN A C 1
ATOM 631 O O . ASN A 1 81 ? 1.458 1.991 -15.458 1.00 91.62 81 ASN A O 1
ATOM 635 N N . ASP A 1 82 ? 2.213 1.102 -17.375 1.00 91.06 82 ASP A N 1
ATOM 636 C CA . ASP A 1 82 ? 1.183 0.059 -17.439 1.00 91.06 82 ASP A CA 1
ATOM 637 C C . ASP A 1 82 ? 1.334 -0.936 -16.286 1.00 91.06 82 ASP A C 1
ATOM 639 O O . ASP A 1 82 ? 0.399 -1.146 -15.511 1.00 91.06 82 ASP A O 1
ATOM 643 N N . ALA A 1 83 ? 2.548 -1.458 -16.088 1.00 90.12 83 ALA A N 1
ATOM 644 C CA . ALA A 1 83 ? 2.879 -2.327 -14.960 1.00 90.12 83 ALA A CA 1
ATOM 645 C C . ALA A 1 83 ? 2.623 -1.624 -13.615 1.00 90.12 83 ALA A C 1
ATOM 647 O O . ALA A 1 83 ? 1.998 -2.178 -12.710 1.00 90.12 83 ALA A O 1
ATOM 648 N N . LYS A 1 84 ? 3.012 -0.347 -13.500 1.00 89.69 84 LYS A N 1
ATOM 649 C CA . LYS A 1 84 ? 2.743 0.475 -12.310 1.00 89.69 84 LYS A CA 1
ATOM 650 C C . LYS A 1 84 ? 1.244 0.621 -12.035 1.00 89.69 84 LYS A C 1
ATOM 652 O O . LYS A 1 84 ? 0.818 0.608 -10.880 1.00 89.69 84 LYS A O 1
ATOM 657 N N . THR A 1 85 ? 0.434 0.771 -13.077 1.00 93.50 85 THR A N 1
ATOM 658 C CA . THR A 1 85 ? -1.021 0.901 -12.949 1.00 93.50 85 THR A CA 1
ATOM 659 C C . THR A 1 85 ? -1.639 -0.396 -12.441 1.00 93.50 85 THR A C 1
ATOM 661 O O . THR A 1 85 ? -2.466 -0.355 -11.530 1.00 93.50 85 THR A O 1
ATOM 664 N N . GLN A 1 86 ? -1.180 -1.543 -12.939 1.00 91.62 86 GLN A N 1
ATOM 665 C CA . GLN A 1 86 ? -1.622 -2.849 -12.451 1.00 91.62 86 GLN A CA 1
ATOM 666 C C . GLN A 1 86 ? -1.282 -3.041 -10.966 1.00 91.62 86 GLN A C 1
ATOM 668 O O . GLN A 1 86 ? -2.149 -3.437 -10.183 1.00 91.62 86 GLN A O 1
ATOM 673 N N . VAL A 1 87 ? -0.065 -2.670 -10.546 1.00 91.00 87 VAL A N 1
ATOM 674 C CA . VAL A 1 87 ? 0.339 -2.698 -9.130 1.00 91.00 87 VAL A CA 1
ATOM 675 C C . VAL A 1 87 ? -0.616 -1.861 -8.273 1.00 91.00 87 VAL A C 1
ATOM 677 O O . VAL A 1 87 ? -1.120 -2.329 -7.249 1.00 91.00 87 VAL A O 1
ATOM 680 N N . ASN A 1 88 ? -0.918 -0.633 -8.702 1.00 92.38 88 ASN A N 1
ATOM 681 C CA . ASN A 1 88 ? -1.818 0.262 -7.972 1.00 92.38 88 ASN A CA 1
ATOM 682 C C . ASN A 1 88 ? -3.234 -0.312 -7.836 1.00 92.38 88 ASN A C 1
ATOM 684 O O . ASN A 1 88 ? -3.850 -0.182 -6.776 1.00 92.38 88 ASN A O 1
ATOM 688 N N . LEU A 1 89 ? -3.754 -0.948 -8.888 1.00 93.31 89 LEU A N 1
ATOM 689 C CA . LEU A 1 89 ? -5.067 -1.591 -8.865 1.00 93.31 89 LEU A CA 1
ATOM 690 C C . LEU A 1 89 ? -5.094 -2.763 -7.882 1.00 93.31 89 LEU A C 1
ATOM 692 O O . LEU A 1 89 ? -6.008 -2.847 -7.059 1.00 93.31 89 LEU A O 1
ATOM 696 N N . CYS A 1 90 ? -4.064 -3.609 -7.907 1.00 93.00 90 CYS A N 1
ATOM 697 C CA . CYS A 1 90 ? -3.960 -4.753 -7.009 1.00 93.00 90 CYS A CA 1
ATOM 698 C C . CYS A 1 90 ? -3.907 -4.320 -5.533 1.00 93.00 90 CYS A C 1
ATOM 700 O O . CYS A 1 90 ? -4.714 -4.759 -4.709 1.00 93.00 90 CYS A O 1
ATOM 702 N N . LEU A 1 91 ? -3.035 -3.364 -5.197 1.00 91.38 91 LEU A N 1
ATOM 703 C CA . LEU A 1 91 ? -2.925 -2.839 -3.831 1.00 91.38 91 LEU A CA 1
ATOM 704 C C . LEU A 1 91 ? -4.204 -2.139 -3.367 1.00 91.38 91 LEU A C 1
ATOM 706 O O . LEU A 1 91 ? -4.578 -2.212 -2.192 1.00 91.38 91 LEU A O 1
ATOM 710 N N . ARG A 1 92 ? -4.903 -1.459 -4.282 1.00 93.19 92 ARG A N 1
ATOM 711 C CA . ARG A 1 92 ? -6.194 -0.838 -3.982 1.00 93.19 92 ARG A CA 1
ATOM 712 C C . ARG A 1 92 ? -7.241 -1.893 -3.642 1.00 93.19 92 ARG A C 1
ATOM 714 O O . ARG A 1 92 ? -7.961 -1.711 -2.661 1.00 93.19 92 ARG A O 1
ATOM 721 N N . ALA A 1 93 ? -7.298 -2.992 -4.391 1.00 92.50 93 ALA A N 1
ATOM 722 C CA . ALA A 1 93 ? -8.200 -4.103 -4.105 1.00 92.50 93 ALA A CA 1
ATOM 723 C C . ALA A 1 93 ? -7.920 -4.711 -2.720 1.00 92.50 93 ALA A C 1
ATOM 725 O O . ALA A 1 93 ? -8.837 -4.838 -1.907 1.00 92.50 93 ALA A O 1
ATOM 726 N N . GLN A 1 94 ? -6.653 -4.975 -2.391 1.00 91.88 94 GLN A N 1
ATOM 727 C CA . GLN A 1 94 ? -6.277 -5.486 -1.068 1.00 91.88 94 GLN A CA 1
ATOM 728 C C . GLN A 1 94 ? -6.634 -4.516 0.066 1.00 91.88 94 GLN A C 1
ATOM 730 O O . GLN A 1 94 ? -7.1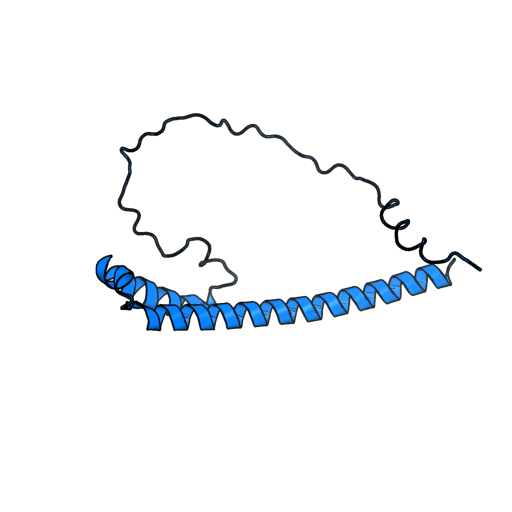73 -4.924 1.098 1.00 91.88 94 GLN A O 1
ATOM 735 N N . ARG A 1 95 ? -6.393 -3.211 -0.115 1.00 91.94 95 ARG A N 1
ATOM 736 C CA . ARG A 1 95 ? -6.781 -2.191 0.873 1.00 91.94 95 ARG A CA 1
ATOM 737 C C . ARG A 1 95 ? -8.292 -2.184 1.111 1.00 91.94 95 ARG A C 1
ATOM 739 O O . ARG A 1 95 ? -8.716 -2.018 2.258 1.00 91.94 95 ARG A O 1
ATOM 746 N N . LEU A 1 96 ? -9.098 -2.366 0.066 1.00 93.69 96 LEU A N 1
ATOM 747 C CA . LEU A 1 96 ? -10.555 -2.448 0.192 1.00 93.69 96 LEU A CA 1
ATOM 748 C C . LEU A 1 96 ? -10.981 -3.701 0.961 1.00 93.69 96 LEU A C 1
ATOM 750 O O . LEU A 1 96 ? -11.786 -3.581 1.882 1.00 93.69 96 LEU A O 1
ATOM 754 N N . GLN A 1 97 ? -10.392 -4.861 0.663 1.00 92.25 97 GLN A N 1
ATOM 755 C CA . GLN A 1 97 ? -10.671 -6.107 1.386 1.00 92.25 97 GLN A CA 1
ATOM 756 C C . GLN A 1 97 ? -10.354 -5.983 2.882 1.00 92.25 97 GLN A C 1
ATOM 758 O O . GLN A 1 97 ? -11.195 -6.299 3.723 1.00 92.25 97 GLN A O 1
ATOM 763 N N . ARG A 1 98 ? -9.187 -5.428 3.238 1.00 90.75 98 ARG A N 1
ATOM 764 C CA . ARG A 1 98 ? -8.819 -5.198 4.647 1.00 90.75 98 ARG A CA 1
ATOM 765 C C . ARG A 1 98 ? -9.749 -4.208 5.330 1.00 90.75 98 ARG A C 1
ATOM 767 O O . ARG A 1 98 ? -10.182 -4.440 6.454 1.00 90.75 98 ARG A O 1
ATOM 774 N N . THR A 1 99 ? -10.073 -3.106 4.657 1.00 93.25 99 THR A N 1
ATOM 775 C CA . THR A 1 99 ? -11.001 -2.106 5.200 1.00 93.25 99 THR A CA 1
ATOM 776 C C . THR A 1 99 ? -12.384 -2.712 5.438 1.00 93.25 99 THR A C 1
ATOM 778 O O . THR A 1 99 ? -12.997 -2.426 6.465 1.00 93.25 99 THR A O 1
ATOM 781 N N . ALA A 1 100 ? -12.859 -3.581 4.543 1.00 94.88 100 ALA A N 1
ATOM 782 C CA . ALA A 1 100 ? -14.121 -4.292 4.708 1.00 94.88 100 ALA A CA 1
ATOM 783 C C . ALA A 1 100 ? -14.084 -5.243 5.915 1.00 94.88 100 ALA A C 1
ATOM 785 O O . ALA A 1 100 ? -14.942 -5.137 6.790 1.00 94.88 100 ALA A O 1
ATOM 786 N N . ALA A 1 101 ? -13.054 -6.087 6.028 1.00 93.88 101 ALA A N 1
ATOM 787 C CA . ALA A 1 101 ? -12.886 -6.995 7.164 1.00 93.88 101 ALA A CA 1
ATOM 788 C C . ALA A 1 101 ? -12.796 -6.240 8.504 1.00 93.88 101 ALA A C 1
ATOM 790 O O . ALA A 1 101 ? -13.477 -6.582 9.471 1.00 93.88 101 ALA A O 1
ATOM 791 N N . ASN A 1 102 ? -12.027 -5.149 8.546 1.00 93.94 102 ASN A N 1
ATOM 792 C CA . ASN A 1 102 ? -11.910 -4.296 9.728 1.00 93.94 102 ASN A CA 1
ATOM 793 C C . ASN A 1 102 ? -13.236 -3.617 10.083 1.00 93.94 102 ASN A C 1
ATOM 795 O O . ASN A 1 102 ? -13.551 -3.466 11.263 1.00 93.94 102 ASN A O 1
ATOM 799 N N . ARG A 1 103 ? -14.028 -3.216 9.081 1.00 94.94 103 ARG A N 1
ATOM 800 C CA . ARG A 1 103 ? -15.352 -2.626 9.298 1.00 94.94 103 ARG A CA 1
ATOM 801 C C . ARG A 1 103 ? -16.316 -3.635 9.912 1.00 94.94 103 ARG A C 1
ATOM 803 O O . ARG A 1 103 ? -17.018 -3.269 10.852 1.00 94.94 103 ARG A O 1
ATOM 810 N N . GLU A 1 104 ? -16.341 -4.873 9.428 1.00 95.44 104 GLU A N 1
ATOM 811 C CA . GLU A 1 104 ? -17.186 -5.922 10.011 1.00 95.44 104 GLU A CA 1
ATOM 812 C C . GLU A 1 104 ? -16.735 -6.284 11.433 1.00 95.44 104 GLU A C 1
ATOM 814 O O . GLU A 1 104 ? -17.550 -6.288 12.355 1.00 95.44 104 GLU A O 1
ATOM 819 N N . ALA A 1 105 ? -15.428 -6.438 11.663 1.00 95.50 105 ALA A N 1
ATOM 820 C CA . ALA A 1 105 ? -14.888 -6.673 13.002 1.00 95.50 105 ALA A CA 1
ATOM 821 C C . ALA A 1 105 ? -15.207 -5.522 13.977 1.00 95.50 105 ALA A C 1
ATOM 823 O O . ALA A 1 105 ? -15.534 -5.752 15.143 1.00 95.50 105 ALA A O 1
ATOM 824 N N . ALA A 1 106 ? -15.149 -4.270 13.515 1.00 93.94 106 ALA A N 1
ATOM 825 C CA . ALA A 1 106 ? -15.494 -3.106 14.326 1.00 93.94 106 ALA A CA 1
ATOM 826 C C . ALA A 1 106 ? -16.990 -3.050 14.666 1.00 93.94 106 ALA A C 1
ATOM 828 O O . ALA A 1 106 ? -17.344 -2.663 15.781 1.00 93.94 106 ALA A O 1
ATOM 829 N N . LYS A 1 107 ? -17.876 -3.447 13.740 1.00 95.31 107 LYS A N 1
ATOM 830 C CA . LYS A 1 107 ? -19.315 -3.561 14.022 1.00 95.31 107 LYS A CA 1
ATOM 831 C C . LYS A 1 107 ? -19.585 -4.607 15.100 1.00 95.31 107 LYS A C 1
ATOM 833 O O . LYS A 1 107 ? -20.315 -4.289 16.035 1.00 95.31 107 LYS A O 1
ATOM 838 N N . GLY A 1 108 ? -18.964 -5.787 15.005 1.00 94.19 108 GLY A N 1
ATOM 839 C CA . GLY A 1 108 ? -19.087 -6.844 16.016 1.00 94.19 108 GLY A CA 1
ATOM 840 C C . GLY A 1 108 ? -18.671 -6.349 17.401 1.00 94.19 108 GLY A C 1
ATOM 841 O O . GLY A 1 108 ? -19.479 -6.328 18.325 1.00 94.19 108 GLY A O 1
ATOM 842 N N . LYS A 1 109 ? -17.468 -5.772 17.510 1.00 93.00 109 LYS A N 1
ATOM 843 C CA . LYS A 1 109 ? -16.983 -5.172 18.766 1.00 93.00 109 LYS A CA 1
ATOM 844 C C . LYS A 1 109 ? -17.906 -4.075 19.295 1.00 93.00 109 LYS A C 1
ATOM 846 O O . LYS A 1 109 ? -18.112 -3.965 20.498 1.00 93.00 109 LYS A O 1
ATOM 851 N N . ARG A 1 110 ? -18.480 -3.245 18.419 1.00 92.62 110 ARG A N 1
ATOM 852 C CA . ARG A 1 110 ? -19.417 -2.190 18.832 1.00 92.62 110 ARG A CA 1
ATOM 853 C C . ARG A 1 110 ? -20.723 -2.765 19.385 1.00 92.62 110 ARG A C 1
ATOM 855 O O . ARG A 1 110 ? -21.271 -2.182 20.317 1.00 92.62 110 ARG A O 1
ATOM 862 N N . GLN A 1 111 ? -21.220 -3.864 18.824 1.00 94.19 111 GLN A N 1
ATOM 863 C CA . GLN A 1 111 ? -22.403 -4.560 19.335 1.00 94.19 111 GLN A CA 1
ATOM 864 C C . GLN A 1 111 ? -22.121 -5.201 20.695 1.00 94.19 111 GLN A C 1
ATOM 866 O O . GLN A 1 111 ? -22.887 -4.969 21.625 1.00 94.19 111 GLN A O 1
ATOM 871 N N . GLU A 1 112 ? -20.990 -5.895 20.841 1.00 93.25 112 GLU A N 1
ATOM 872 C CA . GLU A 1 112 ? -20.551 -6.470 22.120 1.00 93.25 112 GLU A CA 1
ATOM 873 C C . GLU A 1 112 ? -20.398 -5.398 23.202 1.00 93.25 112 GLU A C 1
ATOM 875 O O . GLU A 1 112 ? -20.880 -5.560 24.319 1.00 93.25 112 GLU A O 1
ATOM 880 N N . LEU A 1 113 ? -19.759 -4.269 22.875 1.00 91.88 113 LEU A N 1
ATOM 881 C CA . LEU A 1 113 ? -19.642 -3.149 23.805 1.00 91.88 113 LEU A CA 1
ATOM 882 C C . LEU A 1 113 ? -21.022 -2.607 24.179 1.00 91.88 113 LEU A C 1
ATOM 884 O O . LEU A 1 113 ? -21.280 -2.389 25.353 1.00 91.88 113 LEU A O 1
ATOM 888 N N . LYS A 1 114 ? -21.934 -2.431 23.218 1.00 92.50 114 LYS A N 1
ATOM 889 C CA . LYS A 1 114 ? -23.291 -1.955 23.517 1.00 92.50 114 LYS A CA 1
ATOM 890 C C . LYS A 1 114 ? -24.039 -2.901 24.464 1.00 92.50 114 LYS A C 1
ATOM 892 O O . LYS A 1 114 ? -24.724 -2.412 25.353 1.00 92.50 114 LYS A O 1
ATOM 897 N N . GLN A 1 115 ? -23.905 -4.214 24.283 1.00 91.88 115 GLN A N 1
ATOM 898 C CA . GLN A 1 115 ? -24.511 -5.213 25.171 1.00 91.88 115 GLN A CA 1
ATOM 899 C C . GLN A 1 115 ? -23.931 -5.117 26.584 1.00 91.88 115 GLN A C 1
ATOM 901 O O . GLN A 1 115 ? -24.682 -4.931 27.534 1.00 91.88 115 GLN A O 1
ATOM 906 N N . LYS A 1 116 ? -22.598 -5.107 26.710 1.00 92.06 116 LYS A N 1
ATOM 907 C CA . LYS A 1 116 ? -21.918 -4.989 28.010 1.00 92.06 116 LYS A CA 1
ATOM 908 C C . LYS A 1 116 ? -22.271 -3.700 28.754 1.00 92.06 116 LYS A C 1
ATOM 910 O O . LYS A 1 116 ? -22.449 -3.727 29.962 1.00 92.06 116 LYS A O 1
ATOM 915 N N . TRP A 1 117 ? -22.375 -2.572 28.050 1.00 90.88 117 TRP A N 1
ATOM 916 C CA . TRP A 1 117 ? -22.796 -1.309 28.667 1.00 90.88 117 TRP A CA 1
ATOM 917 C C . TRP A 1 117 ? -24.262 -1.352 29.123 1.00 90.88 117 TRP A C 1
ATOM 919 O O . TRP A 1 117 ? -24.557 -0.878 30.211 1.00 90.88 117 TRP A O 1
ATOM 929 N N . ALA A 1 118 ? -25.159 -1.975 28.351 1.00 90.88 118 ALA A N 1
ATOM 930 C CA . ALA A 1 118 ? -26.557 -2.142 28.753 1.00 90.88 118 ALA A CA 1
ATOM 931 C C . ALA A 1 118 ? -26.725 -3.069 29.973 1.00 90.88 118 ALA A C 1
ATOM 933 O O . ALA A 1 118 ? -27.597 -2.828 30.800 1.00 90.88 118 ALA A O 1
ATOM 934 N N . GLU A 1 119 ? -25.895 -4.109 30.100 1.00 86.31 119 GLU A N 1
ATOM 935 C CA . GLU A 1 119 ? -25.863 -4.979 31.286 1.00 86.31 119 GLU A CA 1
ATOM 936 C C . GLU A 1 119 ? -25.404 -4.224 32.540 1.00 86.31 119 GLU A C 1
ATOM 938 O O . GLU A 1 119 ? -25.989 -4.401 33.606 1.00 86.31 119 GLU A O 1
ATOM 943 N N . ILE A 1 120 ? -24.384 -3.367 32.408 1.00 88.62 120 ILE A N 1
ATOM 944 C CA . ILE A 1 120 ? -23.896 -2.532 33.514 1.00 88.62 120 ILE A CA 1
ATOM 945 C C . ILE A 1 120 ? -24.985 -1.546 33.953 1.00 88.62 120 ILE A C 1
ATOM 947 O O . ILE A 1 120 ? -25.275 -1.486 35.143 1.00 88.62 120 ILE A O 1
ATOM 951 N N . ASP A 1 121 ? -25.628 -0.849 33.009 1.00 86.81 121 ASP A N 1
ATOM 952 C CA . ASP A 1 121 ? -26.701 0.115 33.303 1.00 86.81 121 ASP A CA 1
ATOM 953 C C . ASP A 1 121 ? -27.942 -0.547 33.937 1.00 86.81 121 ASP A C 1
ATOM 955 O O . ASP A 1 121 ? -28.674 0.101 34.678 1.00 86.81 121 ASP A O 1
ATOM 959 N N . ALA A 1 122 ? -28.209 -1.827 33.651 1.00 83.56 122 ALA A N 1
ATOM 960 C CA . ALA A 1 122 ? -29.344 -2.561 34.219 1.00 83.56 122 ALA A CA 1
ATOM 961 C C . ALA A 1 122 ? -29.074 -3.136 35.623 1.00 83.56 122 ALA A C 1
ATOM 963 O O . ALA A 1 122 ? -30.018 -3.515 36.318 1.00 83.56 122 ALA A O 1
ATOM 964 N N . ASN A 1 123 ? -27.804 -3.256 36.023 1.00 75.00 123 ASN A N 1
ATOM 965 C CA . ASN A 1 123 ? -27.397 -3.786 37.327 1.00 75.00 123 ASN A CA 1
ATOM 966 C C . ASN A 1 123 ? -26.997 -2.691 38.336 1.00 75.00 123 ASN A C 1
ATOM 968 O O . ASN A 1 123 ? -26.755 -3.007 39.501 1.00 75.00 123 ASN A O 1
ATOM 972 N N . SER A 1 124 ? -26.935 -1.431 37.898 1.00 59.00 124 SER A N 1
ATOM 973 C CA . SER A 1 124 ? -26.700 -0.231 38.716 1.00 59.00 124 SER A CA 1
ATOM 974 C C . SER A 1 124 ? -27.992 0.503 39.051 1.00 59.00 124 SER A C 1
ATOM 976 O O . SER A 1 124 ? -28.134 0.926 40.218 1.00 59.00 124 SER A O 1
#

Mean predicted aligned error: 16.01 Å

Foldseek 3Di:
DDDDPPPPPPVVPPDDPPDDPPPPPDDDPDDDPPPVPPDPPLPLDDPVQPDPLNVVCVVLSVLLSVQCVVDDVSVVVCVSVVSVVSSVVSVVVSVVVVVVVVVVVVVVVVVVVVVVVVVVVVVD